Protein AF-A0A9P9DE40-F1 (afdb_monomer_lite)

Structure (mmCIF, N/CA/C/O backbone):
data_AF-A0A9P9DE40-F1
#
_entry.id   AF-A0A9P9DE40-F1
#
loop_
_atom_site.group_PDB
_atom_site.id
_atom_site.type_symbol
_atom_site.label_atom_id
_atom_site.label_alt_id
_atom_site.label_comp_id
_atom_site.label_asym_id
_atom_site.label_entity_id
_atom_site.label_seq_id
_atom_site.pdbx_PDB_ins_code
_atom_site.Cartn_x
_atom_site.Cartn_y
_atom_site.Cartn_z
_atom_site.occupancy
_atom_site.B_iso_or_equiv
_atom_site.auth_seq_id
_atom_site.auth_comp_id
_atom_site.auth_asym_id
_atom_site.auth_atom_id
_atom_site.pdbx_PDB_model_num
ATOM 1 N N . MET A 1 1 ? 2.246 -1.588 8.858 1.00 70.81 1 MET A N 1
ATOM 2 C CA . MET A 1 1 ? 3.073 -2.808 8.868 1.00 70.81 1 MET A CA 1
ATOM 3 C C . MET A 1 1 ? 4.504 -2.323 8.808 1.00 70.81 1 MET A C 1
ATOM 5 O O . MET A 1 1 ? 4.799 -1.553 7.902 1.00 70.81 1 MET A O 1
ATOM 9 N N . SER A 1 2 ? 5.338 -2.648 9.795 1.00 83.75 2 SER A N 1
ATOM 10 C CA . SER A 1 2 ? 6.756 -2.276 9.748 1.00 83.75 2 SER A CA 1
ATOM 11 C C . SER A 1 2 ? 7.493 -3.144 8.725 1.00 83.75 2 SER A C 1
ATOM 13 O O . SER A 1 2 ? 6.999 -4.204 8.326 1.00 83.75 2 SER A O 1
ATOM 15 N N . LYS A 1 3 ? 8.678 -2.694 8.300 1.00 86.50 3 LYS A N 1
ATOM 16 C CA . LYS A 1 3 ? 9.551 -3.452 7.395 1.00 86.50 3 LYS A CA 1
ATOM 17 C C . LYS A 1 3 ? 9.861 -4.844 7.956 1.00 86.50 3 LYS A C 1
ATOM 19 O O . LYS A 1 3 ? 9.734 -5.824 7.231 1.00 86.50 3 LYS A O 1
ATOM 24 N N . ASP A 1 4 ? 10.185 -4.935 9.242 1.00 90.38 4 ASP A N 1
ATOM 25 C CA . ASP A 1 4 ? 10.585 -6.198 9.874 1.00 90.38 4 ASP A CA 1
ATOM 26 C C . ASP A 1 4 ? 9.421 -7.189 9.951 1.00 90.38 4 ASP A C 1
ATOM 28 O O . ASP A 1 4 ? 9.572 -8.363 9.613 1.00 90.38 4 ASP A O 1
ATOM 32 N N . THR A 1 5 ? 8.221 -6.705 10.297 1.00 88.88 5 THR A N 1
ATOM 33 C CA . THR A 1 5 ? 7.006 -7.528 10.269 1.00 88.88 5 THR A CA 1
ATOM 34 C C . THR A 1 5 ? 6.709 -8.023 8.856 1.00 88.88 5 THR A C 1
ATOM 36 O O . THR A 1 5 ? 6.368 -9.189 8.681 1.00 88.88 5 THR A O 1
ATOM 39 N N . PHE A 1 6 ? 6.861 -7.168 7.839 1.00 89.31 6 PHE A N 1
ATOM 40 C CA . PHE A 1 6 ? 6.666 -7.579 6.450 1.00 89.31 6 PHE A CA 1
ATOM 41 C C . PHE A 1 6 ? 7.646 -8.676 6.034 1.00 89.31 6 PHE A C 1
ATOM 43 O O . PHE A 1 6 ? 7.211 -9.695 5.507 1.00 89.31 6 PHE A O 1
ATOM 50 N N . ILE A 1 7 ? 8.943 -8.495 6.299 1.00 91.94 7 ILE A N 1
ATOM 51 C CA . ILE A 1 7 ? 9.980 -9.472 5.940 1.00 91.94 7 ILE A CA 1
ATOM 52 C C . ILE A 1 7 ? 9.715 -10.813 6.633 1.00 91.94 7 ILE A C 1
ATOM 54 O O . ILE A 1 7 ? 9.784 -11.851 5.983 1.00 91.94 7 ILE A O 1
ATOM 58 N N . SER A 1 8 ? 9.352 -10.798 7.919 1.00 92.56 8 SER A N 1
ATOM 59 C CA . SER A 1 8 ? 9.021 -12.012 8.674 1.00 92.56 8 SER A CA 1
ATOM 60 C C . SER A 1 8 ? 7.799 -12.751 8.112 1.00 92.56 8 SER A C 1
ATOM 62 O O . SER A 1 8 ? 7.820 -13.972 7.979 1.00 92.56 8 SER A O 1
ATOM 64 N N . ILE A 1 9 ? 6.740 -12.027 7.739 1.00 90.38 9 ILE A N 1
ATOM 65 C CA . ILE A 1 9 ? 5.541 -12.624 7.134 1.00 90.38 9 ILE A CA 1
ATOM 66 C C . ILE A 1 9 ? 5.851 -13.165 5.732 1.00 90.38 9 ILE A C 1
ATOM 68 O O . ILE A 1 9 ? 5.400 -14.252 5.366 1.00 90.38 9 ILE A O 1
ATOM 72 N N . HIS A 1 10 ? 6.608 -12.405 4.939 1.00 90.38 10 HIS A N 1
ATOM 73 C CA . HIS A 1 10 ? 6.913 -12.726 3.547 1.00 90.38 10 HIS A CA 1
ATOM 74 C C . HIS A 1 10 ? 7.865 -13.918 3.421 1.00 90.38 10 HIS A C 1
ATOM 76 O O . HIS A 1 10 ? 7.637 -14.767 2.562 1.00 90.38 10 HIS A O 1
ATOM 82 N N . SER A 1 11 ? 8.846 -14.040 4.324 1.00 91.50 11 SER A N 1
ATOM 83 C CA . SER A 1 11 ? 9.768 -15.183 4.364 1.00 91.50 11 SER A CA 1
ATOM 84 C C . SER A 1 11 ? 9.063 -16.509 4.657 1.00 91.50 11 SER A C 1
ATOM 86 O O . SER A 1 11 ? 9.500 -17.550 4.175 1.00 91.50 11 SER A O 1
ATOM 88 N N . GLN A 1 12 ? 7.952 -16.479 5.400 1.00 92.62 12 GLN A N 1
ATOM 89 C CA . GLN A 1 12 ? 7.101 -17.652 5.599 1.00 92.62 12 GLN A CA 1
ATOM 90 C C . GLN A 1 12 ? 6.245 -17.942 4.362 1.00 92.62 12 GLN A C 1
ATOM 92 O O . GLN A 1 12 ? 6.186 -19.080 3.900 1.00 92.62 12 GLN A O 1
ATOM 97 N N . SER A 1 13 ? 5.539 -16.931 3.840 1.00 92.00 13 SER A N 1
ATOM 98 C CA . SER A 1 13 ? 4.774 -17.038 2.595 1.00 92.00 13 SER A CA 1
ATOM 99 C C . SER A 1 13 ? 4.276 -15.680 2.109 1.00 92.00 13 SER A C 1
ATOM 101 O O . SER A 1 13 ? 3.581 -14.957 2.827 1.00 92.00 13 SER A O 1
ATOM 103 N N . TYR A 1 14 ? 4.476 -15.387 0.822 1.00 86.00 14 TYR A N 1
ATOM 104 C CA . TYR A 1 14 ? 3.891 -14.204 0.180 1.00 86.00 14 TYR A CA 1
ATOM 105 C C . TYR A 1 14 ? 2.350 -14.175 0.255 1.00 86.00 14 TYR A C 1
ATOM 107 O O . TYR A 1 14 ? 1.755 -13.098 0.217 1.00 86.00 14 TYR A O 1
ATOM 115 N N . ARG A 1 15 ? 1.688 -15.338 0.395 1.00 88.19 15 ARG A N 1
ATOM 116 C CA . ARG A 1 15 ? 0.217 -15.458 0.476 1.00 88.19 15 ARG A CA 1
ATOM 117 C C . ARG A 1 15 ? -0.361 -14.928 1.786 1.00 88.19 15 ARG A C 1
ATOM 119 O O . ARG A 1 15 ? -1.558 -14.660 1.853 1.00 88.19 15 ARG A O 1
ATOM 126 N N . ASN A 1 16 ? 0.481 -14.740 2.800 1.00 89.00 16 ASN A N 1
ATOM 127 C CA . ASN A 1 16 ? 0.071 -14.164 4.078 1.00 89.00 16 ASN A CA 1
ATOM 128 C C . ASN A 1 16 ? -0.142 -12.642 3.986 1.00 89.00 16 ASN A C 1
ATOM 130 O O . ASN A 1 16 ? -0.715 -12.039 4.891 1.00 89.00 16 ASN A O 1
ATOM 134 N N . THR A 1 17 ? 0.276 -12.014 2.882 1.00 88.69 17 THR A N 1
ATOM 135 C CA . THR A 1 17 ? 0.004 -10.605 2.586 1.00 88.69 17 THR A CA 1
ATOM 136 C C . THR A 1 17 ? -1.103 -10.495 1.542 1.00 88.69 17 THR A C 1
ATOM 138 O O . THR A 1 17 ? -1.106 -11.196 0.534 1.00 88.69 17 THR A O 1
ATOM 141 N N . THR A 1 18 ? -2.054 -9.580 1.744 1.00 89.75 18 THR A N 1
ATOM 142 C CA . THR A 1 18 ? -3.111 -9.343 0.750 1.00 89.75 18 THR A CA 1
ATOM 143 C C . THR A 1 18 ? -2.524 -8.876 -0.580 1.00 89.75 18 THR A C 1
ATOM 145 O O . THR A 1 18 ? -1.647 -8.013 -0.580 1.00 89.75 18 THR A O 1
ATOM 148 N N . ALA A 1 19 ? -3.073 -9.353 -1.700 1.00 90.38 19 ALA A N 1
ATOM 149 C CA . ALA A 1 19 ? -2.578 -9.036 -3.041 1.00 90.38 19 ALA A CA 1
ATOM 150 C C . ALA A 1 19 ? -2.444 -7.525 -3.315 1.00 90.38 19 ALA A C 1
ATOM 152 O O . ALA A 1 19 ? -1.445 -7.101 -3.886 1.00 90.38 19 ALA A O 1
ATOM 153 N N . ALA A 1 20 ? -3.400 -6.705 -2.860 1.00 91.06 20 ALA A N 1
ATOM 154 C CA . ALA A 1 20 ? -3.334 -5.250 -3.023 1.00 91.06 20 ALA A CA 1
ATOM 155 C C . ALA A 1 20 ? -2.151 -4.622 -2.263 1.00 91.06 20 ALA A C 1
ATOM 157 O O . ALA A 1 20 ? -1.434 -3.783 -2.797 1.00 91.06 20 ALA A O 1
ATOM 158 N N . LEU A 1 21 ? -1.897 -5.056 -1.028 1.00 92.50 21 LEU A N 1
ATOM 159 C CA . LEU A 1 21 ? -0.754 -4.569 -0.254 1.00 92.50 21 LEU A CA 1
ATOM 160 C C . LEU A 1 21 ? 0.571 -5.030 -0.866 1.00 92.50 21 LEU A C 1
ATOM 162 O O . LEU A 1 21 ? 1.476 -4.220 -1.042 1.00 92.50 21 LEU A O 1
ATOM 166 N N . LEU A 1 22 ? 0.660 -6.304 -1.252 1.00 93.19 22 LEU A N 1
ATOM 167 C CA . LEU A 1 22 ? 1.858 -6.858 -1.877 1.00 93.19 22 LEU A CA 1
ATOM 168 C C . LEU A 1 22 ? 2.175 -6.162 -3.208 1.00 93.19 22 LEU A C 1
ATOM 170 O O . LEU A 1 22 ? 3.312 -5.765 -3.443 1.00 93.19 22 LEU A O 1
ATOM 1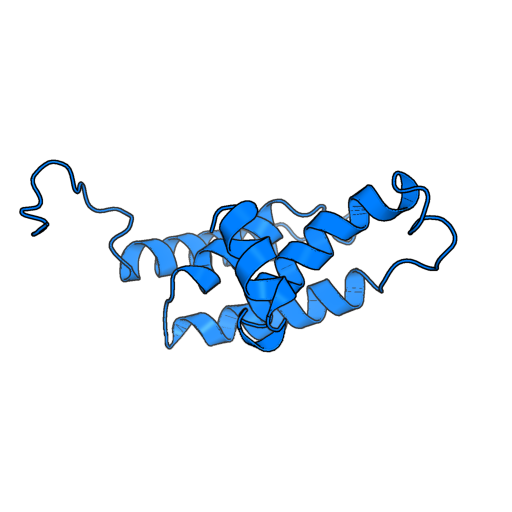74 N N . GLY A 1 23 ? 1.159 -5.948 -4.048 1.00 93.56 23 GLY A N 1
ATOM 175 C CA . GLY A 1 23 ? 1.306 -5.236 -5.313 1.00 93.56 23 GLY A CA 1
ATOM 176 C C . GLY A 1 23 ? 1.773 -3.794 -5.119 1.00 93.56 23 GLY A C 1
ATOM 177 O O . GLY A 1 23 ? 2.637 -3.337 -5.862 1.00 93.56 23 GLY A O 1
ATOM 178 N N . ALA A 1 24 ? 1.259 -3.088 -4.107 1.00 94.31 24 ALA A N 1
ATOM 179 C CA . ALA A 1 24 ? 1.675 -1.717 -3.817 1.00 94.31 24 ALA A CA 1
ATOM 180 C C . ALA A 1 24 ? 3.128 -1.651 -3.313 1.00 94.31 24 ALA A C 1
ATOM 182 O O . ALA A 1 24 ? 3.879 -0.759 -3.712 1.00 94.31 24 ALA A O 1
ATOM 183 N N . ILE A 1 25 ? 3.552 -2.622 -2.494 1.00 94.44 25 ILE A N 1
ATOM 184 C CA . ILE A 1 25 ? 4.949 -2.772 -2.058 1.00 94.44 25 ILE A CA 1
ATOM 185 C C . ILE A 1 25 ? 5.862 -3.032 -3.260 1.00 94.44 25 ILE A C 1
ATOM 187 O O . ILE A 1 25 ? 6.859 -2.335 -3.423 1.00 94.44 25 ILE A O 1
ATOM 191 N N . TYR A 1 26 ? 5.509 -3.979 -4.136 1.00 93.88 26 TYR A N 1
ATOM 192 C CA . TYR A 1 26 ? 6.296 -4.276 -5.336 1.00 93.88 26 TYR A CA 1
ATOM 193 C C . TYR A 1 26 ? 6.379 -3.074 -6.274 1.00 93.88 26 TYR A C 1
ATOM 195 O O . TYR A 1 26 ? 7.470 -2.715 -6.701 1.00 93.88 26 TYR A O 1
ATOM 203 N N . LEU A 1 27 ? 5.262 -2.391 -6.535 1.00 94.62 27 LEU A N 1
ATOM 204 C CA . LEU A 1 27 ? 5.255 -1.185 -7.363 1.00 94.62 27 LEU A CA 1
ATOM 205 C C . LEU A 1 27 ? 6.142 -0.076 -6.775 1.00 94.62 27 LEU A C 1
ATOM 207 O O . LEU A 1 27 ? 6.825 0.631 -7.515 1.00 94.62 27 LEU A O 1
ATOM 211 N N . SER A 1 28 ? 6.172 0.043 -5.446 1.00 93.69 28 SER A N 1
ATOM 212 C CA . SER A 1 28 ? 7.037 0.992 -4.743 1.00 93.69 28 SER A CA 1
ATOM 213 C C . SER A 1 28 ? 8.514 0.602 -4.839 1.00 93.69 28 SER A C 1
ATOM 215 O O . SER A 1 28 ? 9.355 1.478 -5.027 1.00 93.69 28 SER A O 1
ATOM 217 N N . ALA A 1 29 ? 8.826 -0.693 -4.745 1.00 93.00 29 ALA A N 1
ATOM 218 C CA . ALA A 1 29 ? 10.184 -1.231 -4.791 1.00 93.00 29 ALA A CA 1
ATOM 219 C C . ALA A 1 29 ? 10.795 -1.220 -6.202 1.00 93.00 29 ALA A C 1
ATOM 221 O O . ALA A 1 29 ? 11.988 -0.973 -6.334 1.00 93.00 29 ALA A O 1
ATOM 222 N N . ILE A 1 30 ? 9.993 -1.410 -7.257 1.00 93.62 30 ILE A N 1
ATOM 223 C CA . ILE A 1 30 ? 10.466 -1.480 -8.655 1.00 93.62 30 ILE A CA 1
ATOM 224 C C . ILE A 1 30 ? 11.276 -0.248 -9.074 1.00 93.62 30 ILE A C 1
ATOM 226 O O . ILE A 1 30 ? 12.190 -0.368 -9.883 1.00 93.62 30 ILE A O 1
ATOM 230 N N . ARG A 1 31 ? 11.015 0.936 -8.505 1.00 90.25 31 ARG A N 1
ATOM 231 C CA . ARG A 1 31 ? 11.812 2.138 -8.822 1.00 90.25 31 ARG A CA 1
ATOM 232 C C . ARG A 1 31 ? 13.284 2.021 -8.410 1.00 90.25 31 ARG A C 1
ATOM 234 O O . ARG A 1 31 ? 14.117 2.756 -8.920 1.00 90.25 31 ARG A O 1
ATOM 241 N N . TRP A 1 32 ? 13.582 1.130 -7.468 1.00 92.94 32 TRP A N 1
ATOM 242 C CA . TRP A 1 32 ? 14.925 0.894 -6.951 1.00 92.94 32 TRP A CA 1
ATOM 243 C C . TRP A 1 32 ? 15.630 -0.265 -7.664 1.00 92.94 32 TRP A C 1
ATOM 245 O O . TRP A 1 32 ? 16.773 -0.565 -7.342 1.00 92.94 32 TRP A O 1
ATOM 255 N N . TRP A 1 33 ? 14.979 -0.893 -8.651 1.00 94.75 33 TRP A N 1
ATOM 256 C CA . TRP A 1 33 ? 15.466 -2.098 -9.328 1.00 94.75 33 TRP A CA 1
ATOM 257 C C . TRP A 1 33 ? 16.869 -1.941 -9.919 1.00 94.75 33 TRP A C 1
ATOM 259 O O . TRP A 1 33 ? 17.703 -2.827 -9.791 1.00 94.75 33 TRP A O 1
ATOM 269 N N . THR A 1 34 ? 17.154 -0.792 -10.533 1.00 94.12 34 THR A N 1
ATOM 270 C CA . THR A 1 34 ? 18.449 -0.514 -11.172 1.00 94.12 34 THR A CA 1
ATOM 271 C C . THR A 1 34 ? 19.575 -0.225 -10.183 1.00 94.12 34 THR A C 1
ATOM 273 O O . THR A 1 34 ? 20.732 -0.218 -10.583 1.00 94.12 34 THR A O 1
ATOM 276 N N . TYR A 1 35 ? 19.254 0.058 -8.918 1.00 95.31 35 TYR A N 1
ATOM 277 C CA . TYR A 1 35 ? 20.243 0.359 -7.879 1.00 95.31 35 TYR A CA 1
ATOM 278 C C . TYR A 1 35 ? 20.731 -0.894 -7.153 1.00 95.31 35 TYR A C 1
ATOM 280 O O . TYR A 1 35 ? 21.720 -0.829 -6.426 1.00 95.31 35 TYR A O 1
ATOM 288 N N . ASP A 1 36 ? 20.039 -2.018 -7.332 1.00 95.19 36 ASP A N 1
ATOM 289 C CA . ASP A 1 36 ? 20.394 -3.282 -6.712 1.00 95.19 36 ASP A CA 1
ATOM 290 C C . ASP A 1 36 ? 21.276 -4.114 -7.667 1.00 95.19 36 ASP A C 1
ATOM 292 O O . ASP A 1 36 ? 20.879 -4.370 -8.809 1.00 95.19 36 ASP A O 1
ATOM 296 N N . PRO A 1 37 ? 22.489 -4.520 -7.253 1.00 95.56 37 PRO A N 1
ATOM 297 C CA . PRO A 1 37 ? 23.424 -5.221 -8.130 1.00 95.56 37 PRO A CA 1
ATOM 298 C C . PRO A 1 37 ? 22.941 -6.621 -8.536 1.00 95.56 37 PRO A C 1
ATOM 300 O O . PRO A 1 37 ? 23.312 -7.090 -9.609 1.00 95.56 37 PRO A O 1
ATOM 303 N N . GLU A 1 38 ? 22.100 -7.274 -7.729 1.00 95.81 38 GLU A N 1
ATOM 304 C CA . GLU A 1 38 ? 21.558 -8.600 -8.037 1.00 95.81 38 GLU A CA 1
ATOM 305 C C . GLU A 1 38 ? 20.309 -8.514 -8.921 1.00 95.81 38 GLU A C 1
ATOM 307 O O . GLU A 1 38 ? 20.097 -9.366 -9.780 1.00 95.81 38 GLU A O 1
ATOM 312 N N . LEU A 1 39 ? 19.479 -7.481 -8.757 1.00 94.12 39 LEU A N 1
ATOM 313 C CA . LEU A 1 39 ? 18.262 -7.311 -9.556 1.00 94.12 39 LEU A CA 1
ATOM 314 C C . LEU A 1 39 ? 18.510 -6.594 -10.883 1.00 94.12 39 LEU A C 1
ATOM 316 O O . LEU A 1 39 ? 17.842 -6.900 -11.870 1.00 94.12 39 LEU A O 1
ATOM 320 N N . SER A 1 40 ? 19.467 -5.667 -10.944 1.00 95.50 40 SER A N 1
ATOM 321 C CA . SER A 1 40 ? 19.716 -4.831 -12.129 1.00 95.50 40 SER A CA 1
ATOM 322 C C . SER A 1 40 ? 20.106 -5.616 -13.388 1.00 95.50 40 SER A C 1
ATOM 324 O O . SER A 1 40 ? 19.889 -5.127 -14.496 1.00 95.50 40 SER A O 1
ATOM 326 N N . ILE A 1 41 ? 20.615 -6.844 -13.241 1.00 96.88 41 ILE A N 1
ATOM 327 C CA . ILE A 1 41 ? 20.910 -7.758 -14.358 1.00 96.88 41 ILE A CA 1
ATOM 328 C C . ILE A 1 41 ? 19.649 -8.389 -14.975 1.00 96.88 41 ILE A C 1
ATOM 330 O O . ILE A 1 41 ? 19.706 -8.966 -16.061 1.00 96.88 41 ILE A O 1
ATOM 334 N N . HIS A 1 42 ? 18.508 -8.298 -14.292 1.00 95.38 42 HIS A N 1
ATOM 335 C CA . H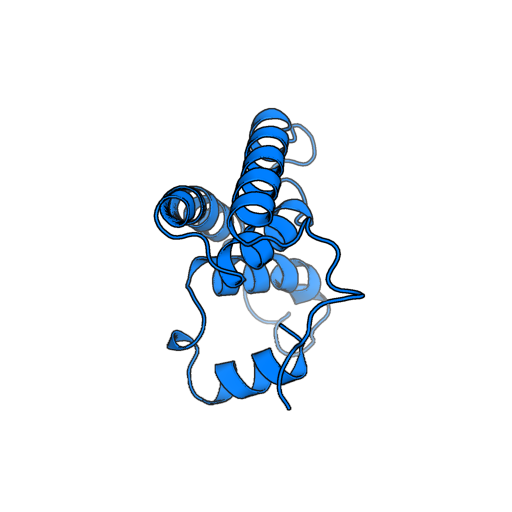IS A 1 42 ? 17.234 -8.867 -14.710 1.00 95.38 42 HIS A CA 1
ATOM 336 C C . HIS A 1 42 ? 16.280 -7.788 -15.236 1.00 95.38 42 HIS A C 1
ATOM 338 O O . HIS A 1 42 ? 16.332 -6.622 -14.844 1.00 95.38 42 HIS A O 1
ATOM 344 N N . THR A 1 43 ? 15.351 -8.180 -16.111 1.00 94.56 43 THR A N 1
ATOM 345 C CA . THR A 1 43 ? 14.295 -7.277 -16.586 1.00 94.56 43 THR A CA 1
ATOM 346 C C . THR A 1 43 ? 13.322 -6.956 -15.445 1.00 94.56 43 THR A C 1
ATOM 348 O O . THR A 1 43 ? 12.797 -7.889 -14.828 1.00 94.56 43 THR A O 1
ATOM 351 N N . PRO A 1 44 ? 13.033 -5.670 -15.165 1.00 93.31 44 PRO A N 1
ATOM 352 C CA . PRO A 1 44 ? 12.097 -5.307 -14.113 1.00 93.31 44 PRO A CA 1
ATOM 353 C C . PRO A 1 44 ? 10.671 -5.789 -14.432 1.00 93.31 44 PRO A C 1
ATOM 355 O O . PRO A 1 44 ? 10.271 -5.833 -15.601 1.00 93.31 44 PRO A O 1
ATOM 358 N N . PRO A 1 45 ? 9.857 -6.100 -13.407 1.00 92.81 45 PRO A N 1
ATOM 359 C CA . PRO A 1 45 ? 8.450 -6.435 -13.590 1.00 92.81 45 PRO A CA 1
ATOM 360 C C . PRO A 1 45 ? 7.661 -5.307 -14.272 1.00 92.81 45 PRO A C 1
ATOM 362 O O . PRO A 1 45 ? 7.943 -4.122 -14.085 1.00 92.81 45 PRO A O 1
ATOM 365 N N . ASN A 1 46 ? 6.604 -5.667 -15.008 1.00 93.31 46 ASN A N 1
ATOM 366 C CA . ASN A 1 46 ? 5.746 -4.697 -15.690 1.00 93.31 46 ASN A CA 1
ATOM 367 C C . ASN A 1 46 ? 4.949 -3.844 -14.678 1.00 93.31 46 ASN A C 1
ATOM 369 O O . ASN A 1 46 ? 3.936 -4.277 -14.118 1.00 93.31 46 ASN A O 1
ATOM 373 N N . SER A 1 47 ? 5.406 -2.610 -14.463 1.00 93.44 47 SER A N 1
ATOM 374 C CA . SER A 1 47 ? 4.822 -1.662 -13.508 1.00 93.44 47 SER A CA 1
ATOM 375 C C . SER A 1 47 ? 3.416 -1.194 -13.906 1.00 93.44 47 SER A C 1
ATOM 377 O O . SER A 1 47 ? 2.567 -1.009 -13.031 1.00 93.44 47 SER A O 1
ATOM 379 N N . ALA A 1 48 ? 3.135 -1.057 -15.206 1.00 92.25 48 ALA A N 1
ATOM 380 C CA . ALA A 1 48 ? 1.814 -0.705 -15.730 1.00 92.25 48 ALA A CA 1
ATOM 381 C C . ALA A 1 48 ? 0.787 -1.804 -15.424 1.00 92.25 48 ALA A C 1
ATOM 383 O O . ALA A 1 48 ? -0.302 -1.532 -14.911 1.00 92.25 48 ALA A O 1
ATOM 384 N N . LEU A 1 49 ? 1.164 -3.069 -15.638 1.00 92.81 49 LEU A N 1
ATOM 385 C CA . LEU A 1 49 ? 0.322 -4.217 -15.305 1.00 92.81 49 LEU A CA 1
ATOM 386 C C . LEU A 1 49 ? 0.036 -4.287 -13.799 1.00 92.81 49 LEU A C 1
ATOM 388 O O . LEU A 1 49 ? -1.123 -4.416 -13.406 1.00 92.81 49 LEU A O 1
ATOM 392 N N . LEU A 1 50 ? 1.063 -4.140 -12.954 1.00 93.19 50 LEU A N 1
ATOM 393 C CA . LEU A 1 50 ? 0.896 -4.119 -11.495 1.00 93.19 50 LEU A CA 1
ATOM 394 C C . LEU A 1 50 ? -0.036 -2.991 -11.044 1.00 93.19 50 LEU A C 1
ATOM 396 O O . LEU A 1 50 ? -0.934 -3.214 -10.228 1.00 93.19 50 LEU A O 1
ATOM 400 N N . ARG A 1 51 ? 0.127 -1.791 -11.609 1.00 93.12 51 ARG A N 1
ATOM 401 C CA . ARG A 1 51 ? -0.749 -0.654 -11.320 1.00 93.12 51 ARG A CA 1
ATOM 402 C C . ARG A 1 51 ? -2.186 -0.942 -11.748 1.00 93.12 51 ARG A C 1
ATOM 404 O O . ARG A 1 51 ? -3.098 -0.722 -10.956 1.00 93.12 51 ARG A O 1
ATOM 411 N N . LYS A 1 52 ? -2.408 -1.498 -12.941 1.00 92.56 52 LYS A N 1
ATOM 412 C CA . LYS A 1 52 ? -3.741 -1.909 -13.411 1.00 92.56 52 LYS A CA 1
ATOM 413 C C . LYS A 1 52 ? -4.394 -2.922 -12.463 1.00 92.56 52 LYS A C 1
ATOM 415 O O . LYS A 1 52 ? -5.560 -2.757 -12.105 1.00 92.56 52 LYS A O 1
ATOM 420 N N . MET A 1 53 ? -3.646 -3.927 -12.005 1.00 92.56 53 MET A N 1
ATOM 421 C CA . MET A 1 53 ? -4.139 -4.912 -11.034 1.00 92.56 53 MET A CA 1
ATOM 422 C C . MET A 1 53 ? -4.527 -4.247 -9.706 1.00 92.56 53 MET A C 1
ATOM 424 O O . MET A 1 53 ? -5.614 -4.506 -9.192 1.00 92.56 53 MET A O 1
ATOM 428 N N . LEU A 1 54 ? -3.707 -3.328 -9.186 1.00 91.62 54 LEU A N 1
ATOM 429 C CA . LEU A 1 54 ? -4.024 -2.568 -7.970 1.00 91.62 54 LEU A CA 1
ATOM 430 C C . LEU A 1 54 ? -5.284 -1.718 -8.114 1.00 91.62 54 LEU A C 1
ATOM 432 O O . LEU A 1 54 ? -6.136 -1.745 -7.226 1.00 91.62 54 LEU A O 1
ATOM 436 N N . ARG A 1 55 ? -5.427 -1.016 -9.245 1.00 90.38 55 ARG A N 1
ATOM 437 C CA . ARG A 1 55 ? -6.617 -0.213 -9.563 1.00 90.38 55 ARG A CA 1
ATOM 438 C C . ARG A 1 55 ? -7.894 -1.054 -9.551 1.00 90.38 55 ARG A C 1
ATOM 440 O O . ARG A 1 55 ? -8.931 -0.558 -9.133 1.00 90.38 55 ARG A O 1
ATOM 447 N N . SER A 1 56 ? -7.817 -2.322 -9.959 1.00 89.38 56 SER A N 1
ATOM 448 C CA . SER A 1 56 ? -8.957 -3.249 -9.901 1.00 89.38 56 SER A CA 1
ATOM 449 C C . SER A 1 56 ? -9.196 -3.853 -8.511 1.00 89.38 56 SER A C 1
ATOM 451 O O . SER A 1 56 ? -10.337 -4.097 -8.128 1.00 89.38 56 SER A O 1
ATOM 453 N N . ALA A 1 57 ? -8.134 -4.072 -7.729 1.00 87.31 57 ALA A N 1
ATOM 454 C CA . ALA A 1 57 ? -8.213 -4.743 -6.436 1.00 87.31 57 ALA A CA 1
ATOM 455 C C . ALA A 1 57 ? -8.653 -3.805 -5.301 1.00 87.31 57 ALA A C 1
ATOM 457 O O . ALA A 1 57 ? -9.426 -4.211 -4.437 1.00 87.31 57 ALA A O 1
ATOM 458 N N . LEU A 1 58 ? -8.192 -2.552 -5.288 1.00 85.56 58 LEU A N 1
ATOM 459 C CA . LEU A 1 58 ? -8.470 -1.606 -4.200 1.00 85.56 58 LEU A CA 1
ATOM 460 C C . LEU A 1 58 ? -9.957 -1.255 -4.029 1.00 85.56 58 LEU A C 1
ATOM 462 O O . LEU A 1 58 ? -10.413 -1.219 -2.887 1.00 85.56 58 LEU A O 1
ATOM 466 N N . PRO A 1 59 ? -10.763 -1.053 -5.089 1.00 82.50 59 PRO A N 1
ATOM 467 C CA . PRO A 1 59 ? -12.201 -0.826 -4.938 1.00 82.50 59 PRO A CA 1
ATOM 468 C C . PRO A 1 59 ? -12.920 -1.966 -4.208 1.00 82.50 59 PRO A C 1
ATOM 470 O O . PRO A 1 59 ? -13.837 -1.717 -3.428 1.00 82.50 59 PRO A O 1
ATOM 473 N N . SER A 1 60 ? -12.471 -3.216 -4.378 1.00 76.94 60 SER A N 1
ATOM 474 C CA . SER A 1 60 ? -13.076 -4.365 -3.688 1.00 76.94 60 SER A CA 1
ATOM 475 C C . SER A 1 60 ? -12.920 -4.301 -2.160 1.00 76.94 60 SER A C 1
ATOM 477 O O . SER A 1 60 ? -13.763 -4.824 -1.430 1.00 76.94 60 SER A O 1
ATOM 479 N N . SER A 1 61 ? -11.913 -3.577 -1.661 1.00 72.69 61 SER A N 1
ATOM 480 C CA . SER A 1 61 ? -11.677 -3.392 -0.228 1.00 72.69 61 SER A CA 1
ATOM 481 C C . SER A 1 61 ? -12.735 -2.543 0.485 1.00 72.69 61 SER A C 1
ATOM 483 O O . SER A 1 61 ? -12.810 -2.611 1.710 1.00 72.69 61 SER A O 1
ATOM 485 N N . TYR A 1 62 ? -13.571 -1.776 -0.231 1.00 71.25 62 TYR A N 1
ATOM 486 C CA . TYR A 1 62 ? -14.637 -0.968 0.386 1.00 71.25 62 TYR A CA 1
ATOM 487 C C . TYR A 1 62 ? -15.634 -1.803 1.191 1.00 71.25 62 TYR A C 1
ATOM 489 O O . TYR A 1 62 ? -16.076 -1.383 2.254 1.00 71.25 62 TYR A O 1
ATOM 497 N N . HIS A 1 63 ? -15.963 -3.000 0.708 1.00 76.75 63 HIS A N 1
ATOM 498 C CA . HIS A 1 63 ? -16.962 -3.867 1.338 1.00 76.75 63 HIS A CA 1
ATOM 499 C C . HIS A 1 63 ? -16.451 -4.498 2.637 1.00 76.75 63 HIS A C 1
ATOM 501 O O . HIS A 1 63 ? -17.226 -5.020 3.435 1.00 76.75 63 HIS A O 1
ATOM 507 N N . ARG A 1 64 ? -15.130 -4.485 2.848 1.00 83.81 64 ARG A N 1
ATOM 508 C CA . ARG A 1 64 ? -14.492 -5.020 4.046 1.00 83.81 64 ARG A CA 1
ATOM 509 C C . ARG A 1 64 ? -13.241 -4.199 4.360 1.00 83.81 64 ARG A C 1
ATOM 511 O O . ARG A 1 64 ? -12.133 -4.663 4.063 1.00 83.81 64 ARG A O 1
ATOM 518 N N . PRO A 1 65 ? -13.403 -2.998 4.942 1.00 86.25 65 PRO A N 1
ATOM 519 C CA . PRO A 1 65 ? -12.277 -2.133 5.250 1.00 86.25 65 PRO A CA 1
ATOM 520 C C . PRO A 1 65 ? -11.329 -2.850 6.215 1.00 86.25 65 PRO A C 1
ATOM 522 O O . PRO A 1 65 ? -11.733 -3.422 7.225 1.00 86.25 65 PRO A O 1
ATOM 525 N N . LYS A 1 66 ? -10.042 -2.857 5.865 1.00 90.50 66 LYS A N 1
ATOM 526 C CA . LYS A 1 66 ? -8.957 -3.454 6.652 1.00 90.50 66 LYS A CA 1
ATOM 527 C C . LYS A 1 66 ? -7.767 -2.514 6.660 1.00 90.50 66 LYS A C 1
ATOM 529 O O . LYS A 1 66 ? -7.543 -1.791 5.689 1.00 90.50 66 LYS A O 1
ATOM 534 N N . LEU A 1 67 ? -6.927 -2.619 7.685 1.00 91.75 67 LEU A N 1
ATOM 535 C CA . LEU A 1 67 ? -5.696 -1.834 7.781 1.00 91.75 67 LEU A CA 1
ATOM 536 C C . LEU A 1 67 ? -4.770 -2.020 6.559 1.00 91.75 67 LEU A C 1
ATOM 538 O O . LEU A 1 67 ? -4.157 -1.067 6.088 1.00 91.75 67 LEU A O 1
ATOM 542 N N . CYS A 1 68 ? -4.711 -3.224 5.984 1.00 90.69 68 CYS A N 1
ATOM 543 C CA . CYS A 1 68 ? -3.936 -3.478 4.767 1.00 90.69 68 CYS A CA 1
ATOM 544 C C . CYS A 1 68 ? -4.470 -2.736 3.530 1.00 90.69 68 CYS A C 1
ATOM 546 O O . CYS A 1 68 ? -3.702 -2.439 2.620 1.00 90.69 68 CYS A O 1
ATOM 548 N N . SER A 1 69 ? -5.767 -2.411 3.493 1.00 91.75 69 SER A N 1
ATOM 549 C CA . SER A 1 69 ? -6.388 -1.715 2.359 1.00 91.75 69 SER A CA 1
ATOM 550 C C . SER A 1 69 ? -5.999 -0.241 2.331 1.00 91.75 69 SER A C 1
ATOM 552 O O . SER A 1 69 ? -5.603 0.260 1.283 1.00 91.75 69 SER A O 1
ATOM 554 N N . ILE A 1 70 ? -6.022 0.430 3.489 1.00 93.69 70 ILE A N 1
ATOM 555 C CA . ILE A 1 70 ? -5.527 1.809 3.588 1.00 93.69 70 ILE A CA 1
ATOM 556 C C . ILE A 1 70 ? -4.010 1.874 3.364 1.00 93.69 70 ILE A C 1
ATOM 558 O O . ILE A 1 70 ? -3.547 2.754 2.651 1.00 93.69 70 ILE A O 1
ATOM 562 N N . GLN A 1 71 ? -3.236 0.904 3.867 1.00 93.69 71 GLN A N 1
ATOM 563 C CA . GLN A 1 71 ? -1.794 0.822 3.590 1.00 93.69 71 GLN A CA 1
ATOM 564 C C . GLN A 1 71 ? -1.503 0.711 2.088 1.00 93.69 71 GLN A C 1
ATOM 566 O O . GLN A 1 71 ? -0.662 1.440 1.572 1.00 93.69 71 GLN A O 1
ATOM 571 N N . ALA A 1 72 ? -2.219 -0.165 1.379 1.00 94.19 72 ALA A N 1
ATOM 572 C CA . ALA A 1 72 ? -2.069 -0.328 -0.062 1.00 94.19 72 ALA A CA 1
ATOM 573 C C . ALA A 1 72 ? -2.448 0.947 -0.838 1.00 94.19 72 ALA A C 1
ATOM 575 O O . ALA A 1 72 ? -1.725 1.338 -1.753 1.00 94.19 72 ALA A O 1
ATOM 576 N N . ALA A 1 73 ? -3.542 1.615 -0.452 1.00 94.06 73 ALA A N 1
ATOM 577 C CA . ALA A 1 73 ? -3.966 2.876 -1.060 1.00 94.06 73 ALA A CA 1
ATOM 578 C C . ALA A 1 73 ? -2.924 3.989 -0.859 1.00 94.06 73 ALA A C 1
ATOM 580 O O . ALA A 1 73 ? -2.543 4.650 -1.822 1.00 94.06 73 ALA A O 1
ATOM 581 N N . LEU A 1 74 ? -2.407 4.150 0.365 1.00 94.62 74 LEU A N 1
ATOM 582 C CA . LEU A 1 74 ? -1.376 5.142 0.684 1.00 94.62 74 LEU A CA 1
ATOM 583 C C . LEU A 1 74 ? -0.069 4.885 -0.077 1.00 94.62 74 LEU A C 1
ATOM 585 O O . LEU A 1 74 ? 0.501 5.817 -0.638 1.00 94.62 74 LEU A O 1
ATOM 589 N N . LEU A 1 75 ? 0.381 3.629 -0.159 1.00 94.88 75 LEU A N 1
ATOM 590 C CA . LEU A 1 75 ? 1.568 3.266 -0.941 1.00 94.88 75 LEU A CA 1
ATOM 591 C C . LEU A 1 75 ? 1.382 3.566 -2.434 1.00 94.88 75 LEU A C 1
ATOM 593 O O . LEU A 1 75 ? 2.288 4.090 -3.080 1.00 94.88 75 LEU A O 1
ATOM 597 N N . LEU A 1 76 ? 0.201 3.277 -2.991 1.00 93.69 76 LEU A N 1
ATOM 598 C CA . LEU A 1 76 ? -0.094 3.587 -4.389 1.00 93.69 76 LEU A CA 1
ATOM 599 C C . LEU A 1 76 ? -0.132 5.102 -4.648 1.00 93.69 76 LEU A C 1
ATOM 601 O O . LEU A 1 76 ? 0.363 5.538 -5.684 1.00 93.69 76 LEU A O 1
ATOM 605 N N . LEU A 1 77 ? -0.652 5.904 -3.713 1.00 93.75 77 LEU A N 1
ATOM 606 C CA . LEU A 1 77 ? -0.632 7.373 -3.803 1.00 93.75 77 LEU A CA 1
ATOM 607 C C . LEU A 1 77 ? 0.794 7.950 -3.802 1.00 93.75 77 LEU A C 1
ATOM 609 O O . LEU A 1 77 ? 1.029 8.991 -4.405 1.00 93.75 77 LEU A O 1
ATOM 613 N N . GLN A 1 78 ? 1.750 7.267 -3.167 1.00 93.56 78 GLN A N 1
ATOM 614 C CA . GLN A 1 78 ? 3.172 7.640 -3.156 1.00 93.56 78 GLN A CA 1
ATOM 615 C C . GLN A 1 78 ? 3.953 7.130 -4.385 1.00 93.56 78 GLN A C 1
ATOM 617 O O . GLN A 1 78 ? 5.140 7.442 -4.564 1.00 93.56 78 GLN A O 1
ATOM 622 N N . CYS A 1 79 ? 3.329 6.312 -5.237 1.00 91.50 79 CYS A N 1
ATOM 623 C CA . CYS A 1 79 ? 3.946 5.859 -6.479 1.00 91.50 79 CYS A CA 1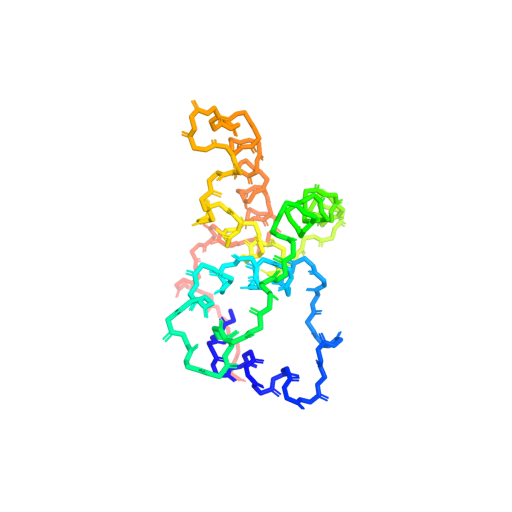
ATOM 624 C C . CYS A 1 79 ? 3.958 6.985 -7.524 1.00 91.50 79 CYS A C 1
ATOM 626 O O . CYS A 1 79 ? 3.026 7.789 -7.559 1.00 91.50 79 CYS A O 1
ATOM 628 N N . PRO A 1 80 ? 4.969 7.038 -8.416 1.00 87.12 80 PRO A N 1
ATOM 629 C CA . PRO A 1 80 ? 4.961 8.015 -9.492 1.00 87.12 80 PRO A CA 1
ATOM 630 C C . PRO A 1 80 ? 3.751 7.742 -10.397 1.00 87.12 80 PRO A C 1
ATOM 632 O O . PRO A 1 80 ? 3.299 6.586 -10.479 1.00 87.12 80 PRO A O 1
ATOM 635 N N . PRO A 1 81 ? 3.220 8.761 -11.086 1.00 86.94 81 PRO A N 1
ATOM 636 C CA . PRO A 1 81 ? 2.219 8.534 -12.116 1.00 86.94 81 PRO A CA 1
ATOM 637 C C . PRO A 1 81 ? 2.776 7.606 -13.204 1.00 86.94 81 PRO A C 1
ATOM 639 O O . PRO A 1 81 ? 3.984 7.508 -13.414 1.00 86.94 81 PRO A O 1
ATOM 642 N N . GLU A 1 82 ? 1.878 6.874 -13.857 1.00 85.31 82 GLU A N 1
ATOM 643 C CA . GLU A 1 82 ? 2.230 5.989 -14.973 1.00 85.31 82 GLU A CA 1
ATOM 644 C C . GLU A 1 82 ? 2.736 6.785 -16.178 1.00 85.31 82 GLU A C 1
ATOM 646 O O . GLU A 1 82 ? 3.735 6.406 -16.781 1.00 85.31 82 GLU A O 1
ATOM 651 N N . ASP A 1 83 ? 2.086 7.917 -16.446 1.00 88.00 83 ASP A N 1
ATOM 652 C CA . ASP A 1 83 ? 2.508 8.928 -17.402 1.00 88.00 83 ASP A CA 1
ATOM 653 C C . ASP A 1 83 ? 2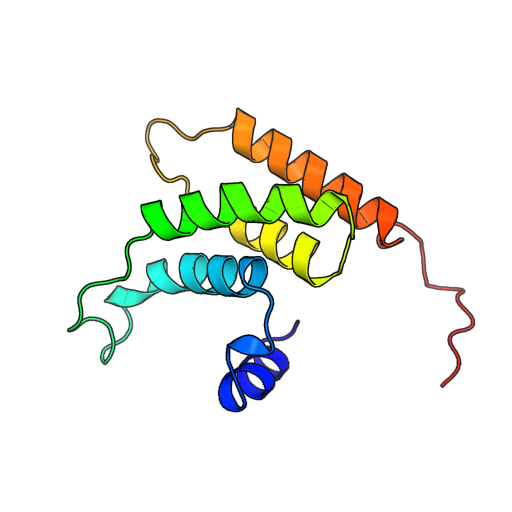.848 10.222 -16.635 1.00 88.00 83 ASP A C 1
ATOM 655 O O . ASP A 1 83 ? 1.945 10.892 -16.128 1.00 88.00 83 ASP A O 1
ATOM 659 N N . PRO A 1 84 ? 4.139 10.569 -16.484 1.00 86.06 84 PRO A N 1
ATOM 660 C CA . PRO A 1 84 ? 4.556 11.809 -15.832 1.00 86.06 84 PRO A CA 1
ATOM 661 C C . PRO A 1 84 ? 4.139 13.083 -16.569 1.00 86.06 84 PRO A C 1
ATOM 663 O O . PRO A 1 84 ? 4.053 14.131 -15.933 1.00 86.06 84 PRO A O 1
ATOM 666 N N . LEU A 1 85 ? 3.901 13.013 -17.884 1.00 91.25 85 LEU A N 1
ATOM 667 C CA . LEU A 1 85 ? 3.475 14.156 -18.693 1.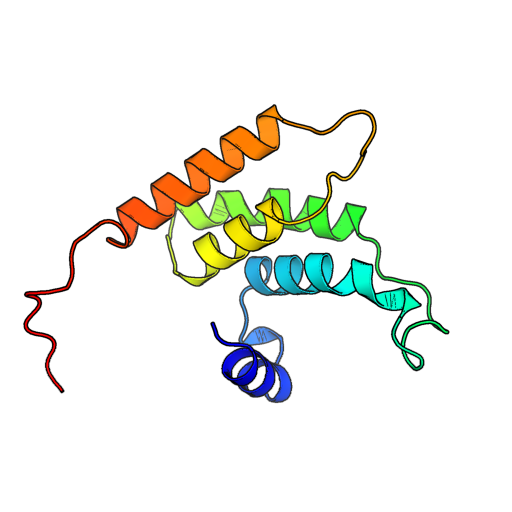00 91.25 85 LEU A CA 1
ATOM 668 C C . LEU A 1 85 ? 1.960 14.366 -18.618 1.00 91.25 85 LEU A C 1
ATOM 670 O O . LEU A 1 85 ? 1.494 15.493 -18.768 1.00 91.25 85 LEU A O 1
ATOM 674 N N . ASN A 1 86 ? 1.205 13.298 -18.355 1.00 89.38 86 ASN A N 1
ATOM 675 C CA . ASN A 1 86 ? -0.241 13.340 -18.167 1.00 89.38 86 ASN A CA 1
ATOM 676 C C . ASN A 1 86 ? -0.679 12.532 -16.928 1.00 89.38 86 ASN A C 1
ATOM 678 O O . ASN A 1 86 ? -1.270 11.451 -17.049 1.00 89.38 86 ASN A O 1
ATOM 682 N N . PRO A 1 87 ? -0.373 13.021 -15.715 1.00 86.38 87 PRO A N 1
ATOM 683 C CA . PRO A 1 87 ? -0.772 12.352 -14.487 1.00 86.38 87 PRO A CA 1
ATOM 684 C C . PRO A 1 87 ? -2.298 12.343 -14.327 1.00 86.38 87 PRO A C 1
ATOM 686 O O . PRO A 1 87 ? -2.967 13.372 -14.396 1.00 86.38 87 PRO A O 1
ATOM 689 N N . ASP A 1 88 ? -2.855 11.168 -14.036 1.00 87.38 88 ASP A N 1
ATOM 690 C CA . ASP A 1 88 ? -4.286 10.999 -13.768 1.00 87.38 88 ASP A CA 1
ATOM 691 C C . ASP A 1 88 ? -4.656 11.526 -12.367 1.00 87.38 88 ASP A C 1
ATOM 693 O O . ASP A 1 88 ? -4.757 10.782 -11.382 1.00 87.38 88 ASP A O 1
ATOM 697 N N . HIS A 1 89 ? -4.821 12.846 -12.274 1.00 87.69 89 HIS A N 1
ATOM 698 C CA . HIS A 1 89 ? -5.186 13.544 -11.043 1.00 87.69 89 HIS A CA 1
ATOM 699 C C . HIS A 1 89 ? -6.570 13.143 -10.522 1.00 87.69 89 HIS A C 1
ATOM 701 O O . HIS A 1 89 ? -6.782 13.090 -9.309 1.00 87.69 89 HIS A O 1
ATOM 707 N N . THR A 1 90 ? -7.510 12.819 -11.415 1.00 90.00 90 THR A N 1
ATOM 708 C CA . THR A 1 90 ? -8.862 12.392 -11.037 1.00 90.00 90 THR A CA 1
ATOM 709 C C . THR A 1 90 ? -8.825 11.047 -10.320 1.00 90.00 90 THR A C 1
ATOM 711 O O . THR A 1 90 ? -9.442 10.898 -9.263 1.00 90.00 90 THR A O 1
ATOM 714 N N . PHE A 1 91 ? -8.052 10.087 -10.833 1.00 88.62 91 PHE A N 1
ATOM 715 C CA . PHE A 1 91 ? -7.846 8.808 -10.161 1.00 88.62 91 PHE A CA 1
ATOM 716 C C . PHE A 1 91 ? -7.169 8.982 -8.795 1.00 88.62 91 PHE A C 1
ATOM 718 O O . PHE A 1 91 ? -7.610 8.383 -7.813 1.00 88.62 91 PHE A O 1
ATOM 725 N N . GLN A 1 92 ? -6.123 9.811 -8.702 1.00 90.50 92 GLN A N 1
ATOM 726 C CA . GLN A 1 92 ? -5.428 10.073 -7.435 1.00 90.50 92 GLN A CA 1
ATOM 727 C C . GLN A 1 92 ? -6.348 10.707 -6.386 1.00 90.50 92 GLN A C 1
ATOM 729 O O . GLN A 1 92 ? -6.336 10.296 -5.223 1.00 90.50 92 GLN A O 1
ATOM 734 N N . TRP A 1 93 ? -7.179 11.670 -6.790 1.00 93.44 93 TRP A N 1
ATOM 735 C CA . TRP A 1 93 ? -8.179 12.267 -5.910 1.00 93.44 93 TRP A CA 1
ATOM 736 C C . TRP A 1 93 ? -9.191 11.226 -5.423 1.00 93.44 93 TRP A C 1
ATOM 738 O O . TRP A 1 93 ? -9.385 11.074 -4.218 1.00 93.44 93 TRP A O 1
ATOM 748 N N . GLY A 1 94 ? -9.759 10.430 -6.335 1.00 92.81 94 GLY A N 1
ATOM 749 C CA . GLY A 1 94 ? -10.692 9.358 -5.982 1.00 92.81 94 GLY A CA 1
ATOM 750 C C . GLY A 1 94 ? -10.086 8.331 -5.019 1.00 92.81 94 GLY A C 1
ATOM 751 O O . GLY A 1 94 ? -10.723 7.940 -4.039 1.00 92.81 94 GLY A O 1
ATOM 752 N N . LEU A 1 95 ? -8.827 7.945 -5.240 1.00 92.12 95 LEU A N 1
ATOM 753 C CA . LEU A 1 95 ? -8.089 7.047 -4.352 1.00 92.12 95 LEU A CA 1
ATOM 754 C C . LEU A 1 95 ? -7.816 7.679 -2.975 1.00 92.12 95 LEU A C 1
ATOM 756 O O . LEU A 1 95 ? -7.859 6.985 -1.960 1.00 92.12 95 LEU A O 1
ATOM 760 N N . THR A 1 96 ? -7.586 8.991 -2.917 1.00 94.69 96 THR A N 1
ATOM 761 C CA . THR A 1 96 ? -7.423 9.736 -1.658 1.00 94.69 96 THR A CA 1
ATOM 762 C C . THR A 1 96 ? -8.727 9.759 -0.862 1.00 94.69 96 THR A C 1
ATOM 764 O O . THR A 1 96 ? -8.729 9.433 0.326 1.00 94.69 96 THR A O 1
ATOM 767 N N . CYS A 1 97 ? -9.854 10.051 -1.516 1.00 94.12 97 CYS A N 1
ATOM 768 C CA . CYS A 1 97 ? -11.177 9.963 -0.897 1.00 94.12 97 CYS A CA 1
ATOM 769 C C . CYS A 1 97 ? -11.467 8.543 -0.389 1.00 94.12 97 CYS A C 1
ATOM 771 O O . CYS A 1 97 ? -11.980 8.374 0.716 1.00 94.12 97 CYS A O 1
ATOM 773 N N . GLN A 1 98 ? -11.081 7.515 -1.153 1.00 91.75 98 GLN A N 1
ATOM 774 C CA . GLN A 1 98 ? -11.198 6.123 -0.723 1.00 91.75 98 GLN A CA 1
ATOM 775 C C . GLN A 1 98 ? -10.362 5.823 0.523 1.00 91.75 98 GLN A C 1
ATOM 777 O O . GLN A 1 98 ? -10.856 5.193 1.459 1.00 91.75 98 GLN A O 1
ATOM 782 N N . ALA A 1 99 ? -9.106 6.270 0.557 1.00 93.50 99 ALA A N 1
ATOM 783 C CA . ALA A 1 99 ? -8.241 6.091 1.716 1.00 93.50 99 ALA A CA 1
ATOM 784 C C . ALA A 1 99 ? -8.833 6.764 2.966 1.00 93.50 99 ALA A C 1
ATOM 786 O O . ALA A 1 99 ? -8.843 6.152 4.037 1.00 93.50 99 ALA A O 1
ATOM 787 N N . LEU A 1 100 ? -9.396 7.969 2.816 1.00 94.06 100 LEU A N 1
ATOM 788 C CA . LEU A 1 100 ? -10.102 8.678 3.884 1.00 94.06 100 LEU A CA 1
ATOM 789 C C . LEU A 1 100 ? -11.318 7.886 4.385 1.00 94.06 100 LEU A C 1
ATOM 791 O O . LEU A 1 100 ? -11.444 7.668 5.588 1.00 94.06 100 LEU A O 1
ATOM 795 N N . ALA A 1 101 ? -12.175 7.404 3.481 1.00 92.81 101 ALA A N 1
ATOM 796 C CA . ALA A 1 101 ? -13.369 6.634 3.834 1.00 92.81 101 ALA A CA 1
ATOM 797 C C . ALA A 1 101 ? -13.029 5.328 4.578 1.00 92.81 101 ALA A C 1
ATOM 799 O O . ALA A 1 101 ? -13.658 4.998 5.588 1.00 92.81 101 ALA A O 1
ATOM 800 N N . ILE A 1 102 ? -11.998 4.603 4.121 1.00 92.88 102 ILE A N 1
ATOM 801 C CA . ILE A 1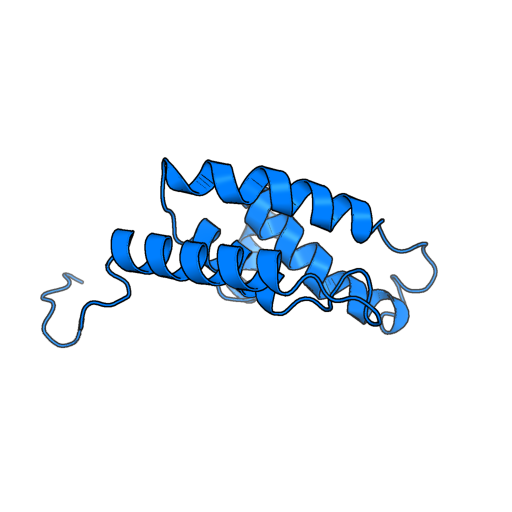 102 ? -11.491 3.405 4.808 1.00 92.88 102 ILE A CA 1
ATOM 802 C C . ILE A 1 102 ? -10.954 3.783 6.194 1.00 92.88 102 ILE A C 1
ATOM 804 O O . ILE A 1 102 ? -11.267 3.105 7.170 1.00 92.88 102 ILE A O 1
ATOM 808 N N . GLY A 1 103 ? -10.171 4.861 6.300 1.00 93.94 103 GLY A N 1
ATOM 809 C CA . GLY A 1 103 ? -9.620 5.327 7.573 1.00 93.94 103 GLY A CA 1
ATOM 810 C C . GLY A 1 103 ? -10.699 5.717 8.582 1.00 93.94 103 GLY A C 1
ATOM 811 O O . GLY A 1 103 ? -10.609 5.349 9.754 1.00 93.94 103 GLY A O 1
ATOM 812 N N . GLN A 1 104 ? -11.758 6.385 8.122 1.00 94.12 104 GLN A N 1
ATOM 813 C CA . GLN A 1 104 ? -12.913 6.711 8.952 1.00 94.12 104 GLN A CA 1
ATOM 814 C C . GLN A 1 104 ? -13.650 5.455 9.418 1.00 94.12 104 GLN A C 1
ATOM 816 O O . GLN A 1 104 ? -13.898 5.306 10.612 1.00 94.12 104 GLN A O 1
ATOM 821 N N . SER A 1 105 ? -13.902 4.512 8.508 1.00 92.75 105 SER A N 1
ATOM 822 C CA . SER A 1 105 ? -14.587 3.248 8.819 1.00 92.75 105 SER A CA 1
ATOM 823 C C . SER A 1 105 ? -13.809 2.363 9.800 1.00 92.75 105 SER A C 1
ATOM 825 O O . SER A 1 105 ? -14.404 1.592 10.544 1.00 92.75 105 SER A O 1
ATOM 827 N N . LEU A 1 106 ? -12.477 2.468 9.814 1.00 93.19 106 LEU A N 1
ATOM 828 C CA . LEU A 1 106 ? -11.603 1.767 10.759 1.00 93.19 106 LEU A CA 1
ATOM 829 C C . LEU A 1 106 ? -11.432 2.499 12.101 1.00 93.19 106 LEU A C 1
ATOM 831 O O . LEU A 1 106 ? -10.751 1.977 12.978 1.00 93.19 106 LEU A O 1
ATOM 835 N N . GLY A 1 107 ? -11.985 3.705 12.257 1.00 93.75 107 GLY A N 1
ATOM 836 C CA . GLY A 1 107 ? -11.812 4.505 13.471 1.00 93.75 107 GLY A CA 1
ATOM 837 C C . GLY A 1 107 ? -10.425 5.143 13.620 1.00 93.75 107 GLY A C 1
ATOM 838 O O . GLY A 1 107 ? -10.106 5.627 14.696 1.00 93.75 107 GLY A O 1
ATOM 839 N N . LEU A 1 108 ? -9.605 5.205 12.560 1.00 93.19 108 LEU A N 1
ATOM 840 C CA . LEU A 1 108 ? -8.244 5.781 12.624 1.00 93.19 108 LEU A CA 1
ATOM 841 C C . LEU A 1 108 ? -8.222 7.296 12.881 1.00 93.19 108 LEU A C 1
ATOM 843 O O . LEU A 1 108 ? -7.173 7.862 13.163 1.00 93.19 108 LEU A O 1
ATOM 847 N N . HIS A 1 109 ? -9.370 7.948 12.730 1.00 93.69 109 HIS A N 1
ATOM 848 C CA . HIS A 1 109 ? -9.573 9.371 12.988 1.00 93.69 109 HIS A CA 1
ATOM 849 C C . HIS A 1 109 ? -9.908 9.671 14.456 1.00 93.69 109 HIS A C 1
ATOM 851 O O . HIS A 1 109 ? -9.984 10.838 14.830 1.00 93.69 109 HIS A O 1
ATOM 857 N N . LEU A 1 110 ? -10.177 8.643 15.264 1.00 94.25 110 LEU A N 1
ATOM 858 C CA . LEU A 1 110 ? -10.550 8.800 16.663 1.00 94.25 110 LEU A CA 1
ATOM 859 C C . LEU A 1 110 ? -9.302 9.032 17.518 1.00 94.25 110 LEU A C 1
ATOM 861 O O . LEU A 1 110 ? -8.267 8.401 17.304 1.00 94.25 110 LEU A O 1
ATOM 865 N N . ASP A 1 111 ? -9.419 9.906 18.516 1.00 91.88 111 ASP A N 1
ATOM 866 C CA . ASP A 1 111 ? -8.375 10.092 19.519 1.00 91.88 111 ASP A CA 1
ATOM 867 C C . ASP A 1 111 ? -8.389 8.923 20.516 1.00 91.88 111 ASP A C 1
ATOM 869 O O . ASP A 1 111 ? -9.371 8.704 21.234 1.00 91.88 111 ASP A O 1
ATOM 873 N N . ALA A 1 112 ? -7.289 8.167 20.536 1.00 90.06 112 ALA A N 1
ATOM 874 C CA . ALA A 1 112 ? -7.106 6.999 21.388 1.00 90.06 112 ALA A CA 1
ATOM 875 C C . ALA A 1 112 ? -6.454 7.310 22.745 1.00 90.06 112 ALA A C 1
ATOM 877 O O . ALA A 1 112 ? -6.247 6.394 23.538 1.00 90.06 112 ALA A O 1
ATOM 878 N N . THR A 1 113 ? -6.149 8.580 23.043 1.00 92.94 113 THR A N 1
ATOM 879 C CA . THR A 1 113 ? -5.398 8.983 24.248 1.00 92.94 113 THR A CA 1
ATOM 880 C C . THR A 1 113 ? -6.045 8.494 25.549 1.00 92.94 113 THR A C 1
ATOM 882 O O . THR A 1 113 ? -5.344 8.088 26.470 1.00 92.94 113 THR A O 1
ATOM 885 N N . ASN A 1 114 ? -7.380 8.474 25.610 1.00 93.31 114 ASN A N 1
ATOM 886 C CA . ASN A 1 114 ? -8.142 8.064 26.795 1.00 93.31 114 ASN A CA 1
ATOM 887 C C . ASN A 1 114 ? -8.760 6.660 26.671 1.00 93.31 114 ASN A C 1
ATOM 889 O O . ASN A 1 114 ? -9.687 6.325 27.410 1.00 93.31 114 ASN A O 1
ATOM 893 N N . TRP A 1 115 ? -8.320 5.842 25.711 1.00 92.44 115 TRP A N 1
ATOM 894 C CA . TRP A 1 115 ? -8.862 4.493 25.557 1.00 92.44 115 TRP A CA 1
ATOM 895 C C . TRP A 1 115 ? -8.341 3.578 26.663 1.00 92.44 115 TRP A C 1
ATOM 897 O O . TRP A 1 115 ? -7.136 3.429 26.856 1.00 92.44 115 TRP A O 1
ATOM 907 N N . ALA A 1 116 ? -9.258 2.909 27.359 1.00 89.75 116 ALA A N 1
ATOM 908 C CA . ALA A 1 116 ? -8.926 1.859 28.314 1.00 89.75 116 ALA A CA 1
ATOM 909 C C . ALA A 1 116 ? -8.561 0.566 27.561 1.00 89.75 116 ALA A C 1
ATOM 911 O O . ALA A 1 116 ? -9.367 -0.359 27.472 1.00 89.75 116 ALA A O 1
ATOM 912 N N . ILE A 1 117 ? -7.370 0.532 26.953 1.00 87.38 117 ILE A N 1
ATOM 913 C CA . ILE A 1 117 ? -6.856 -0.646 26.244 1.00 87.38 117 ILE A CA 1
ATOM 914 C C . ILE A 1 117 ? -6.302 -1.628 27.290 1.00 87.38 117 ILE A C 1
ATOM 916 O O . ILE A 1 117 ? -5.347 -1.277 27.987 1.00 87.38 117 ILE A O 1
ATOM 920 N N . PRO A 1 118 ? -6.884 -2.833 27.441 1.00 84.75 118 PRO A N 1
ATOM 921 C CA . PRO A 1 118 ? -6.352 -3.839 28.354 1.00 84.75 118 PRO A CA 1
ATOM 922 C C . PRO A 1 118 ? -4.970 -4.315 27.887 1.00 84.75 118 PRO A C 1
ATOM 924 O O . PRO A 1 118 ? -4.719 -4.397 26.682 1.00 84.75 118 PRO A O 1
ATOM 927 N N . GLN A 1 119 ? -4.089 -4.600 28.852 1.00 67.88 119 GLN A N 1
ATOM 928 C CA . GLN A 1 119 ? -2.770 -5.192 28.602 1.00 67.88 119 GLN A CA 1
ATOM 929 C C . GLN A 1 119 ? -2.857 -6.697 28.365 1.00 67.88 119 GLN A C 1
ATOM 931 O O . GLN A 1 119 ? -3.699 -7.347 29.027 1.00 67.88 119 GLN A O 1
#

Organism: NCBI:txid1079267

Sequence (119 aa):
MSKDTFISIHSQSYRNTTAALLGAIYLSAIRWWTYDPELSIHTPPNSALLRKMLRSALPSSYHRPKLCSIQAALLLLQCPPEDPLNPDHTFQWGLTCQALAIGQSLGLHLDATNWAIPQ

InterPro domains:
  IPR050797 Carbohydrate Metabolism and Transport Regulator [PTHR31668] (11-118)

Secondary structure (DSSP, 8-state):
--HHHHHHHHHH-GGGS-HHHHHHHHHHHHTTGGG-TTTTTSPPP-HHHHHHHHHHHHHHGGGS--HHHHHHHHHHHTSPPSSSSS--HHHHHHHHHHHHHHHHHTTTTS--TT-----

pLDDT: mean 90.62, std 5.11, range [67.88, 96.88]

Foldseek 3Di:
DDPVVCVVQVVVHPVSADLLLSLLVLLLCLVCQCVDPVRVVDDGPDSVVSLVVNLVPLVVCLVPQDPSSLNSLVSSLVHAAPDNVDRPVVSSVVSVVSSVSSCVVVCVVPDCPPPPDDD

Radius of gyration: 16.31 Å; chains: 1; bounding box: 40×32×47 Å